Protein AF-A0A9E2BAF3-F1 (afdb_monomer)

Nearest PDB structures (foldseek):
  9co0-assembly1_D  TM=9.001E-01  e=4.709E-01  Escherichia coli
  8bwc-assembly1_D  TM=8.912E-01  e=4.984E-01  Escherichia coli
  3q5m-assembly1_A  TM=9.004E-01  e=7.003E-01  Escherichia coli K-12
  7tt5-assembly1_D  TM=7.497E-01  e=3.973E-01  Escherichia coli
  2yhc-assembly1_A  TM=8.557E-01  e=2.056E+00  Escherichia coli BL21(DE3)

Mean predicted aligned error: 6.13 Å

Radius of gyration: 27.85 Å; Cα contacts (8 Å, |Δi|>4): 69; chains: 1; bounding box: 68×22×67 Å

pLDDT: mean 93.64, std 7.19, range [54.22, 98.56]

Secondary structure (DSSP, 8-state):
---HHHHHHHHHHHHHHHHHHHHHHHHHHHHHHHHHHHHHHHHHHHHHHHHHHHHHHHHHHHTT-HHHHHHHHHHHHHH-TTSHHHHHHHHHHHHHHHHHT--STT-

Foldseek 3Di:
DDDPVNVVVVVVVVCVVCVVVVVVVVCCVCVVVVVVVVVVVVLVVLQVVLVVLLVQLVVCVVVVNLVSLVVSLVCCCPVNVVYPSNVVSLQVNLVSCVVVVNNVSND

Solvent-accessible surface area (backbone atoms only — not comparable to full-atom values): 5704 Å² total; per-residue (Å²): 132,87,51,74,70,58,56,53,52,52,52,52,51,51,45,72,74,41,44,69,60,51,54,50,49,48,52,50,52,53,50,50,54,50,51,51,53,50,52,52,48,52,54,52,50,48,43,53,54,33,50,52,41,46,50,54,22,55,53,23,57,76,70,68,37,59,71,53,27,50,52,33,27,49,47,22,51,72,78,27,55,93,33,74,47,15,60,53,30,47,51,52,50,20,52,48,26,51,72,73,67,38,64,80,81,34,114

Structure (mmCIF, N/CA/C/O backbone):
data_AF-A0A9E2BAF3-F1
#
_entry.id   AF-A0A9E2BAF3-F1
#
loop_
_atom_site.group_PDB
_atom_site.id
_ato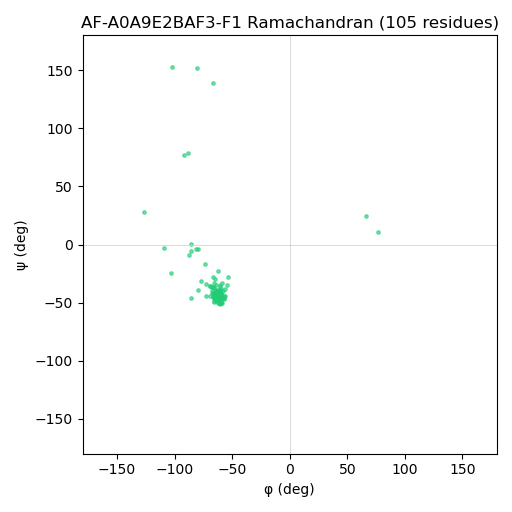m_site.type_symbol
_atom_site.label_atom_id
_atom_site.label_alt_id
_atom_site.label_comp_id
_atom_site.label_asym_id
_atom_site.label_entity_id
_atom_site.label_seq_id
_atom_site.pdbx_PDB_ins_code
_atom_site.Cartn_x
_atom_site.Cartn_y
_atom_site.Cartn_z
_atom_site.occupancy
_atom_site.B_iso_or_equiv
_atom_site.auth_seq_id
_atom_site.auth_comp_id
_atom_site.auth_asym_id
_atom_site.auth_atom_id
_atom_site.pdbx_PDB_model_num
ATOM 1 N N . MET A 1 1 ? 47.750 3.247 -35.646 1.00 54.22 1 MET A N 1
ATOM 2 C CA . MET A 1 1 ? 46.819 4.305 -35.207 1.00 54.22 1 MET A CA 1
ATOM 3 C C . MET A 1 1 ? 45.580 4.127 -36.056 1.00 54.22 1 MET A C 1
ATOM 5 O O . MET A 1 1 ? 45.701 4.270 -37.264 1.00 54.22 1 MET A O 1
ATOM 9 N N . GLU A 1 2 ? 44.467 3.682 -35.475 1.00 61.84 2 GLU A N 1
ATOM 10 C CA . GLU A 1 2 ? 43.203 3.621 -36.224 1.00 61.84 2 GLU A CA 1
ATOM 11 C C . GLU A 1 2 ? 42.755 5.049 -36.538 1.00 61.84 2 GLU A C 1
ATOM 13 O O . GLU A 1 2 ? 42.920 5.940 -35.701 1.00 61.84 2 GLU A O 1
ATOM 18 N N . THR A 1 3 ? 42.258 5.285 -37.750 1.00 77.62 3 THR A N 1
ATOM 19 C CA . THR A 1 3 ? 41.786 6.619 -38.148 1.00 77.62 3 THR A CA 1
ATOM 20 C C . THR A 1 3 ? 40.375 6.863 -37.608 1.00 77.62 3 THR A C 1
ATOM 22 O O . THR A 1 3 ? 39.604 5.919 -37.437 1.00 77.62 3 THR A O 1
ATOM 25 N N . GLU A 1 4 ? 40.002 8.120 -37.355 1.00 78.31 4 GLU A N 1
ATOM 26 C CA . GLU A 1 4 ? 38.659 8.474 -36.855 1.00 78.31 4 GLU A CA 1
ATOM 27 C C . GLU A 1 4 ? 37.535 7.923 -37.753 1.00 78.31 4 GLU A C 1
ATOM 29 O O . GLU A 1 4 ? 36.501 7.469 -37.264 1.00 78.31 4 GLU A O 1
ATOM 34 N N . ALA A 1 5 ? 37.762 7.880 -39.070 1.00 78.00 5 ALA A N 1
ATOM 35 C CA . ALA A 1 5 ? 36.823 7.312 -40.036 1.00 78.00 5 ALA A CA 1
ATOM 36 C C . ALA A 1 5 ? 36.574 5.808 -39.811 1.00 78.00 5 ALA A C 1
ATOM 38 O O . ALA A 1 5 ? 35.442 5.336 -39.909 1.00 78.00 5 ALA A O 1
ATOM 39 N N . GLU A 1 6 ? 37.621 5.063 -39.459 1.00 79.12 6 GLU A N 1
ATOM 40 C CA . GLU A 1 6 ? 37.572 3.616 -39.240 1.00 79.12 6 GLU A CA 1
ATOM 41 C C . GLU A 1 6 ? 36.843 3.263 -37.934 1.00 79.12 6 GLU A C 1
ATOM 43 O O . GLU A 1 6 ? 36.099 2.283 -37.867 1.00 79.12 6 GLU A O 1
ATOM 48 N N . GLN A 1 7 ? 36.978 4.104 -36.905 1.00 83.69 7 GLN A N 1
ATOM 49 C CA . GLN A 1 7 ? 36.237 3.958 -35.648 1.00 83.69 7 GLN A CA 1
ATOM 50 C C . GLN A 1 7 ? 34.731 4.206 -35.831 1.00 83.69 7 GLN A C 1
ATOM 52 O O . GLN A 1 7 ? 33.911 3.475 -35.270 1.00 83.69 7 GLN A O 1
ATOM 57 N N . VAL A 1 8 ? 34.354 5.193 -36.651 1.00 87.25 8 VAL A N 1
ATOM 58 C CA . VAL A 1 8 ? 32.944 5.497 -36.957 1.00 87.25 8 VAL A CA 1
ATOM 59 C C . VAL A 1 8 ? 32.280 4.364 -37.744 1.00 87.25 8 VAL A C 1
ATOM 61 O O . VAL A 1 8 ? 31.143 3.995 -37.448 1.00 87.25 8 VAL A O 1
ATOM 64 N N . GLU A 1 9 ? 32.977 3.786 -38.723 1.00 88.25 9 GLU A N 1
ATOM 65 C CA . GLU A 1 9 ? 32.504 2.624 -39.491 1.00 88.25 9 GLU A CA 1
ATOM 66 C C . GLU A 1 9 ? 32.242 1.414 -38.582 1.00 88.25 9 GLU A C 1
ATOM 68 O O . GLU A 1 9 ? 31.164 0.814 -38.637 1.00 88.25 9 GLU A O 1
ATOM 73 N N . LYS A 1 10 ? 33.178 1.102 -37.676 1.00 88.44 10 LYS A N 1
ATOM 74 C CA . LYS A 1 10 ? 33.023 0.010 -36.702 1.00 88.44 10 LYS A CA 1
ATOM 75 C C . LYS A 1 10 ? 31.850 0.239 -35.754 1.00 88.44 10 LYS A C 1
ATOM 77 O O . LYS A 1 10 ? 31.082 -0.688 -35.501 1.00 88.44 10 LYS A O 1
ATOM 82 N N . LEU A 1 11 ? 31.669 1.468 -35.268 1.00 86.38 11 LEU A N 1
ATOM 83 C CA . LEU A 1 11 ? 30.538 1.816 -34.407 1.00 86.38 11 LEU A CA 1
ATOM 84 C C . LEU A 1 11 ? 29.200 1.645 -35.141 1.00 86.38 11 LEU A C 1
ATOM 86 O O . LEU A 1 11 ? 28.263 1.065 -34.592 1.00 86.38 11 LEU A O 1
ATOM 90 N N . LYS A 1 12 ? 29.113 2.094 -36.399 1.00 87.69 12 LYS A N 1
ATOM 91 C CA . LYS A 1 12 ? 27.916 1.901 -37.232 1.00 87.69 12 LYS A CA 1
ATOM 92 C C . LYS A 1 12 ? 27.612 0.424 -37.466 1.00 87.69 12 LYS A C 1
ATOM 94 O O . LYS A 1 12 ? 26.450 0.031 -37.375 1.00 87.69 12 LYS A O 1
ATOM 99 N N . ALA A 1 13 ? 28.630 -0.385 -37.754 1.00 92.12 13 ALA A N 1
ATOM 100 C CA . ALA A 1 13 ? 28.468 -1.824 -37.929 1.00 92.12 13 ALA A CA 1
ATOM 101 C C . ALA A 1 13 ? 27.959 -2.489 -36.640 1.00 92.12 13 ALA A C 1
ATOM 103 O O . ALA A 1 13 ? 26.978 -3.229 -36.687 1.00 92.12 13 ALA A O 1
ATOM 104 N N . TRP A 1 14 ? 28.535 -2.133 -35.488 1.00 91.25 14 TRP A N 1
ATOM 105 C CA . TRP A 1 14 ? 28.112 -2.649 -34.186 1.00 91.25 14 TRP A CA 1
ATOM 106 C C . TRP A 1 14 ? 26.652 -2.305 -33.863 1.00 91.25 14 TRP A C 1
ATOM 108 O O . TRP A 1 14 ? 25.899 -3.180 -33.435 1.00 91.25 14 TRP A O 1
ATOM 118 N N . PHE A 1 15 ? 26.213 -1.068 -34.125 1.00 90.75 15 PHE A N 1
ATOM 119 C CA . PHE A 1 15 ? 24.811 -0.669 -33.951 1.00 90.75 15 PHE A CA 1
ATOM 120 C C . PHE A 1 15 ? 23.870 -1.354 -34.944 1.00 90.75 15 PHE A C 1
ATOM 122 O O . PHE A 1 15 ? 22.746 -1.694 -34.583 1.00 90.7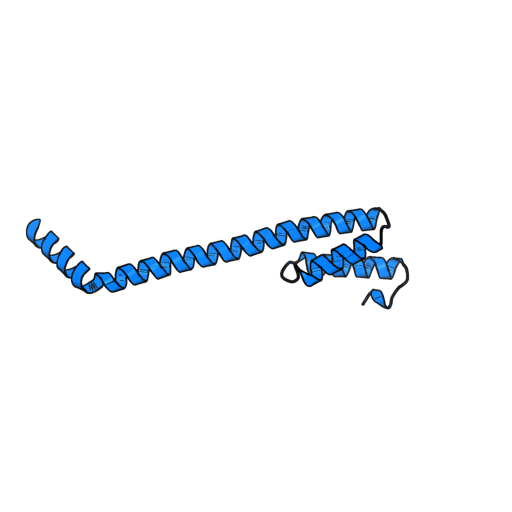5 15 PHE A O 1
ATOM 129 N N . LYS A 1 16 ? 24.303 -1.576 -36.188 1.00 91.06 16 LYS A N 1
ATOM 130 C CA . LYS A 1 16 ? 23.511 -2.317 -37.177 1.00 91.06 16 LYS A CA 1
ATOM 131 C C . LYS A 1 16 ? 23.304 -3.774 -36.754 1.00 91.06 16 LYS A C 1
ATOM 133 O O . LYS A 1 16 ? 22.241 -4.329 -37.011 1.00 91.06 16 LYS A O 1
ATOM 138 N N . GLU A 1 17 ? 24.297 -4.368 -36.102 1.00 93.25 17 GLU A N 1
ATOM 139 C CA . GLU A 1 17 ? 24.255 -5.746 -35.610 1.00 93.25 17 GLU A CA 1
ATOM 140 C C . GLU A 1 17 ? 23.481 -5.879 -34.285 1.00 93.25 17 GLU A C 1
ATOM 142 O O . GLU A 1 17 ? 22.703 -6.815 -34.120 1.00 93.25 17 GLU A O 1
ATOM 147 N N . ASN A 1 18 ? 23.629 -4.919 -33.362 1.00 93.88 18 ASN A N 1
ATOM 148 C CA . ASN A 1 18 ? 23.107 -5.012 -31.988 1.00 93.88 18 ASN A CA 1
ATOM 149 C C . ASN A 1 18 ? 21.922 -4.084 -31.686 1.00 93.88 18 ASN A C 1
ATOM 151 O O . ASN A 1 18 ? 21.378 -4.124 -30.582 1.00 93.88 18 ASN A O 1
ATOM 155 N N . GLY A 1 19 ? 21.499 -3.243 -32.632 1.00 92.31 19 GLY A N 1
ATOM 156 C CA . GLY A 1 19 ? 20.493 -2.202 -32.405 1.00 92.31 19 GLY A CA 1
ATOM 157 C C . GLY A 1 19 ? 19.175 -2.738 -31.848 1.00 92.31 19 GLY A C 1
ATOM 158 O O . GLY A 1 19 ? 18.607 -2.135 -30.941 1.00 92.31 19 GLY A O 1
ATOM 159 N N . ALA A 1 20 ? 18.735 -3.912 -32.310 1.00 93.81 20 ALA A N 1
ATOM 160 C CA . ALA A 1 20 ? 17.546 -4.576 -31.777 1.00 93.81 20 ALA A CA 1
ATOM 161 C C . ALA A 1 20 ? 17.706 -4.950 -30.291 1.00 93.81 20 ALA A C 1
ATOM 163 O O . ALA A 1 20 ? 16.813 -4.680 -29.491 1.00 93.81 20 ALA A O 1
ATOM 164 N N . SER A 1 21 ? 18.859 -5.502 -29.904 1.00 94.69 21 SER A N 1
ATOM 165 C CA . SER A 1 21 ? 19.169 -5.879 -28.518 1.00 94.69 21 SER A CA 1
ATOM 166 C C . SER A 1 21 ? 19.286 -4.664 -27.597 1.00 94.69 21 SER A C 1
ATOM 168 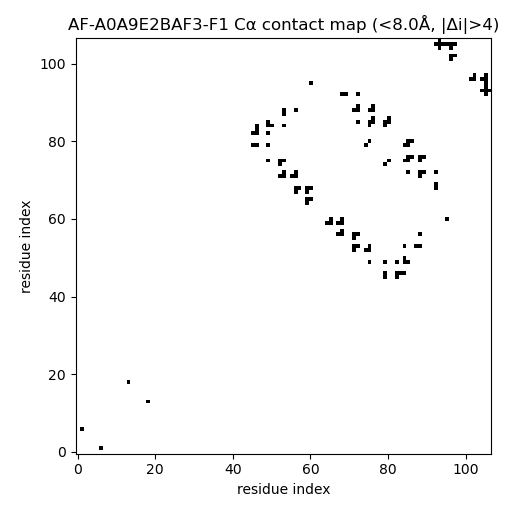O O . SER A 1 21 ? 18.848 -4.719 -26.452 1.00 94.69 21 SER A O 1
ATOM 170 N N . ILE A 1 22 ? 19.829 -3.548 -28.094 1.00 94.25 22 ILE A N 1
ATOM 171 C CA . ILE A 1 22 ? 19.912 -2.285 -27.344 1.00 94.25 22 ILE A CA 1
ATOM 172 C C . ILE A 1 22 ? 18.512 -1.736 -27.080 1.00 94.25 22 ILE A C 1
ATOM 174 O O . ILE A 1 22 ? 18.188 -1.409 -25.941 1.00 94.25 22 ILE A O 1
ATOM 178 N N . VAL A 1 23 ? 17.669 -1.666 -28.115 1.00 95.50 23 VAL A N 1
ATOM 179 C CA . VAL A 1 23 ? 16.282 -1.201 -27.975 1.00 95.50 23 VAL A CA 1
ATOM 180 C C . VAL A 1 23 ? 15.523 -2.094 -27.000 1.00 95.50 23 VAL A C 1
ATOM 182 O O . VAL A 1 23 ? 14.868 -1.585 -26.094 1.00 95.50 23 VAL A O 1
ATOM 185 N N . LEU A 1 24 ? 15.661 -3.414 -27.129 1.00 96.50 24 LEU A N 1
ATOM 186 C CA . LEU A 1 24 ? 15.046 -4.365 -26.210 1.00 96.50 24 LEU A CA 1
ATOM 187 C C . LEU A 1 24 ? 15.520 -4.145 -24.765 1.00 96.50 24 LEU A C 1
ATOM 189 O O . LEU A 1 24 ? 14.697 -4.086 -23.855 1.00 96.50 24 LEU A O 1
ATOM 193 N N . GLY A 1 25 ? 16.826 -3.966 -24.557 1.00 97.12 25 GLY A N 1
ATOM 194 C CA . GLY A 1 25 ? 17.399 -3.683 -23.242 1.00 97.12 25 GLY A CA 1
ATOM 195 C C . GLY A 1 25 ? 16.871 -2.385 -22.631 1.00 97.12 25 GLY A C 1
ATOM 196 O O . GLY A 1 25 ? 16.538 -2.360 -21.449 1.00 97.12 25 GLY A O 1
ATOM 197 N N . ILE A 1 26 ? 16.719 -1.328 -23.435 1.00 97.00 26 ILE A N 1
ATOM 198 C CA . ILE A 1 26 ? 16.136 -0.056 -22.986 1.00 97.00 26 ILE A CA 1
ATOM 199 C C . ILE A 1 26 ? 14.669 -0.244 -22.597 1.00 97.00 26 ILE A C 1
ATOM 201 O O . ILE A 1 26 ? 14.266 0.216 -21.533 1.00 97.00 26 ILE A O 1
ATO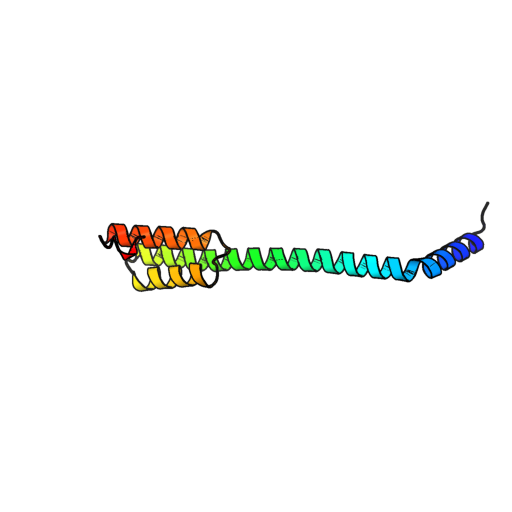M 205 N N . VAL A 1 27 ? 13.874 -0.933 -23.419 1.00 98.12 27 VAL A N 1
ATOM 206 C CA . VAL A 1 27 ? 12.450 -1.168 -23.136 1.00 98.12 27 VAL A CA 1
ATOM 207 C C . VAL A 1 27 ? 12.275 -1.961 -21.843 1.00 98.12 27 VAL A C 1
ATOM 209 O O . VAL A 1 27 ? 11.465 -1.576 -21.003 1.00 98.12 27 VAL A O 1
ATOM 212 N N . ILE A 1 28 ? 13.062 -3.021 -21.646 1.00 98.25 28 ILE A N 1
ATOM 213 C CA . ILE A 1 28 ? 13.035 -3.811 -20.409 1.00 98.25 28 ILE A CA 1
ATOM 214 C C . ILE A 1 28 ? 13.513 -2.970 -19.222 1.00 98.25 28 ILE A C 1
ATOM 216 O O . ILE A 1 28 ? 12.886 -3.007 -18.169 1.00 98.25 28 ILE A O 1
ATOM 220 N N . GLY A 1 29 ? 14.584 -2.188 -19.382 1.00 98.12 29 GLY A N 1
ATOM 221 C CA . GLY A 1 29 ? 15.114 -1.336 -18.319 1.00 98.12 29 GLY A CA 1
ATOM 222 C C . GLY A 1 29 ? 14.107 -0.281 -17.861 1.00 98.12 29 GLY A C 1
ATOM 223 O O . GLY A 1 29 ? 13.809 -0.179 -16.673 1.00 98.12 29 GLY A O 1
ATOM 224 N N . VAL A 1 30 ? 13.529 0.466 -18.804 1.00 98.12 30 VAL A N 1
ATOM 225 C CA . VAL A 1 30 ? 12.519 1.495 -18.515 1.00 98.12 30 VAL A CA 1
ATOM 226 C C . VAL A 1 30 ? 11.236 0.862 -17.982 1.00 98.12 30 VAL A C 1
ATOM 228 O O . VAL A 1 30 ? 10.699 1.335 -16.983 1.00 98.12 30 VAL A O 1
ATOM 231 N N . GLY A 1 31 ? 10.763 -0.219 -18.605 1.00 98.12 31 GLY A N 1
ATOM 232 C CA . GLY A 1 31 ? 9.554 -0.922 -18.181 1.00 98.12 31 GLY A CA 1
ATOM 233 C C . GLY A 1 31 ? 9.687 -1.540 -16.790 1.00 98.12 31 GLY A C 1
ATOM 234 O O . GLY A 1 31 ? 8.775 -1.415 -15.980 1.00 98.12 31 GLY A O 1
ATOM 235 N N . GLY A 1 32 ? 10.835 -2.145 -16.482 1.00 98.38 32 GLY A N 1
ATOM 236 C CA . GLY A 1 32 ? 11.115 -2.744 -15.179 1.00 98.38 32 GLY A CA 1
ATOM 237 C C . GLY A 1 32 ? 11.184 -1.706 -14.061 1.00 98.38 32 GLY A C 1
ATOM 238 O O . GLY A 1 32 ? 10.513 -1.862 -13.045 1.00 98.38 32 GLY A O 1
ATOM 239 N N . ILE A 1 33 ? 11.933 -0.615 -14.264 1.00 98.12 33 ILE A N 1
ATOM 240 C CA . ILE A 1 33 ? 12.027 0.474 -13.277 1.00 98.12 33 ILE A CA 1
ATOM 241 C C . ILE A 1 33 ? 10.668 1.160 -13.104 1.00 98.12 33 ILE A C 1
ATOM 243 O O . ILE A 1 33 ? 10.233 1.387 -11.978 1.00 98.12 33 ILE A O 1
ATOM 247 N N . GLY A 1 34 ? 9.979 1.467 -14.207 1.00 98.31 34 GLY A N 1
ATOM 248 C CA . GLY A 1 34 ? 8.663 2.101 -14.175 1.00 98.31 34 GLY A CA 1
ATOM 249 C C . GLY A 1 34 ? 7.617 1.240 -13.469 1.00 98.31 34 GLY A C 1
ATOM 250 O O . 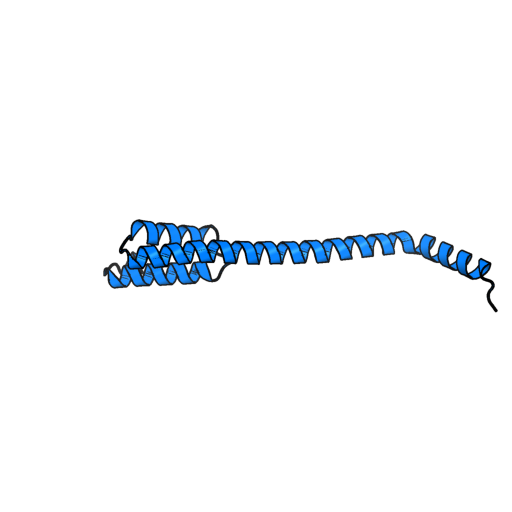GLY A 1 34 ? 6.905 1.739 -12.603 1.00 98.31 34 GLY A O 1
ATOM 251 N N . GLY A 1 35 ? 7.567 -0.056 -13.785 1.00 98.00 35 GLY A N 1
ATOM 252 C CA . GLY A 1 35 ? 6.660 -1.004 -13.143 1.00 98.00 35 GLY A CA 1
ATOM 253 C C . GLY A 1 35 ? 6.942 -1.177 -11.651 1.00 98.00 35 GLY A C 1
ATOM 254 O O . GLY A 1 35 ? 6.013 -1.146 -10.850 1.00 98.00 35 GLY A O 1
ATOM 255 N N . TYR A 1 36 ? 8.215 -1.290 -11.262 1.00 98.25 36 TYR A N 1
ATOM 256 C CA . TYR A 1 36 ? 8.605 -1.404 -9.855 1.00 98.25 36 TYR A CA 1
ATOM 257 C C . TYR A 1 36 ? 8.260 -0.144 -9.051 1.00 98.25 36 TYR A C 1
ATOM 259 O O . TYR A 1 36 ? 7.660 -0.238 -7.983 1.00 98.25 36 TYR A O 1
ATOM 267 N N . ASN A 1 37 ? 8.568 1.040 -9.590 1.00 98.12 37 ASN A N 1
ATOM 268 C CA . ASN A 1 37 ? 8.220 2.307 -8.947 1.00 98.12 37 ASN A CA 1
ATOM 269 C C . ASN A 1 37 ? 6.703 2.486 -8.823 1.00 98.12 37 ASN A C 1
ATOM 271 O O . ASN A 1 37 ? 6.231 2.964 -7.797 1.00 98.12 37 ASN A O 1
ATOM 275 N N . TYR A 1 38 ? 5.938 2.095 -9.848 1.00 98.12 38 TYR A N 1
ATOM 276 C CA . TYR A 1 38 ? 4.478 2.131 -9.793 1.00 98.12 38 TYR A CA 1
ATOM 277 C C . TYR A 1 38 ? 3.934 1.222 -8.687 1.00 98.12 38 TYR A C 1
ATOM 279 O O . TYR A 1 38 ? 3.077 1.646 -7.919 1.00 98.12 38 TYR A O 1
ATOM 287 N N . TRP A 1 39 ? 4.464 0.002 -8.568 1.00 97.50 39 TRP A N 1
ATOM 288 C CA . TRP A 1 39 ? 4.058 -0.930 -7.518 1.00 97.50 39 TRP A CA 1
ATOM 289 C C . TRP A 1 39 ? 4.339 -0.386 -6.109 1.00 97.50 39 TRP A C 1
ATOM 291 O O . TRP A 1 39 ? 3.440 -0.400 -5.271 1.00 97.50 39 TRP A O 1
ATOM 30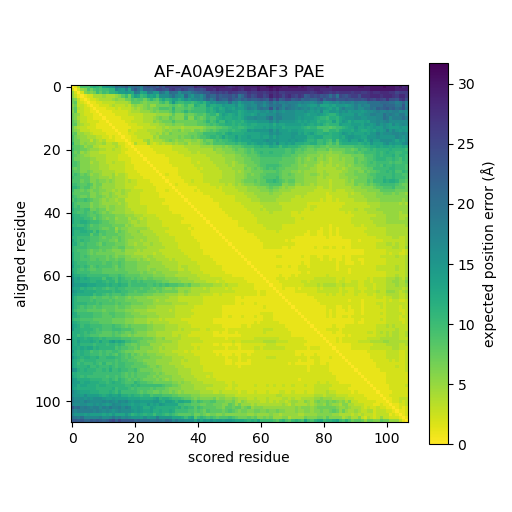1 N N . ILE A 1 40 ? 5.532 0.174 -5.867 1.00 96.94 40 ILE A N 1
ATOM 302 C CA . ILE A 1 40 ? 5.851 0.838 -4.589 1.00 96.94 40 ILE A CA 1
ATOM 303 C C . ILE A 1 40 ? 4.886 1.990 -4.319 1.00 96.94 40 ILE A C 1
ATOM 305 O O . ILE A 1 40 ? 4.362 2.102 -3.217 1.00 96.94 40 ILE A O 1
ATOM 309 N N . HIS A 1 41 ? 4.633 2.832 -5.321 1.00 98.06 41 HIS A N 1
ATOM 310 C CA . HIS A 1 41 ? 3.754 3.981 -5.156 1.00 98.06 41 HIS A CA 1
ATOM 311 C C . HIS A 1 41 ? 2.341 3.561 -4.738 1.00 98.06 41 HIS A C 1
ATOM 313 O O . HIS A 1 41 ? 1.796 4.129 -3.799 1.00 98.06 41 HIS A O 1
ATOM 319 N N . VAL A 1 42 ? 1.776 2.533 -5.381 1.00 97.12 42 VAL A N 1
ATOM 320 C CA . VAL A 1 42 ? 0.463 1.986 -5.004 1.00 97.12 42 VAL A CA 1
ATOM 321 C C . VAL A 1 42 ? 0.477 1.467 -3.564 1.00 97.12 42 VAL A C 1
ATOM 323 O O . VAL A 1 42 ? -0.434 1.778 -2.803 1.00 97.12 42 VAL A O 1
ATOM 326 N N . GLN A 1 43 ? 1.521 0.739 -3.158 1.00 96.50 43 GLN A N 1
ATOM 327 C CA . GLN A 1 43 ? 1.653 0.252 -1.782 1.00 96.50 43 GLN A CA 1
ATOM 328 C C . GLN A 1 43 ? 1.705 1.401 -0.760 1.00 96.50 43 GLN A C 1
ATOM 330 O O . GLN A 1 43 ? 1.039 1.338 0.274 1.00 96.50 43 GLN A O 1
ATOM 335 N N . GLU A 1 44 ? 2.478 2.451 -1.043 1.00 97.44 44 GLU A N 1
ATOM 336 C CA . GLU A 1 44 ? 2.601 3.631 -0.180 1.00 97.44 44 GLU A CA 1
ATOM 337 C C . GLU A 1 44 ? 1.286 4.413 -0.091 1.00 97.44 44 GLU A C 1
ATOM 339 O O . GLU A 1 44 ? 0.884 4.815 1.002 1.00 97.44 44 GLU A O 1
ATOM 344 N N . THR A 1 45 ? 0.592 4.604 -1.217 1.00 97.81 45 THR A N 1
ATOM 345 C CA . THR A 1 45 ? -0.718 5.262 -1.250 1.00 97.81 45 THR A CA 1
ATOM 346 C C . THR A 1 45 ? -1.752 4.468 -0.461 1.00 97.81 45 THR A C 1
ATOM 348 O O . THR A 1 45 ? -2.404 5.044 0.408 1.00 97.81 45 THR A O 1
ATOM 351 N N . ASN A 1 46 ? -1.840 3.153 -0.674 1.00 97.75 46 ASN A N 1
ATOM 352 C CA . ASN A 1 46 ? -2.760 2.290 0.065 1.00 97.75 46 ASN A CA 1
ATOM 353 C C . ASN A 1 46 ? -2.478 2.340 1.572 1.00 97.75 46 ASN A C 1
ATOM 355 O O . ASN A 1 46 ? -3.404 2.468 2.366 1.00 97.75 46 ASN A O 1
ATOM 359 N N . ALA A 1 47 ? -1.207 2.291 1.983 1.00 97.88 47 ALA A N 1
ATOM 360 C CA . ALA A 1 47 ? -0.838 2.406 3.393 1.00 97.88 47 ALA A CA 1
ATOM 361 C C . ALA A 1 47 ? -1.222 3.774 3.985 1.00 97.88 47 ALA A C 1
ATOM 363 O O . ALA A 1 47 ? -1.708 3.843 5.114 1.00 97.88 47 ALA A O 1
ATOM 364 N N . ALA A 1 48 ? -1.042 4.863 3.232 1.00 98.31 48 ALA A N 1
ATOM 365 C CA . ALA A 1 48 ? -1.425 6.201 3.670 1.00 98.31 48 ALA A CA 1
ATOM 366 C C . ALA A 1 48 ? -2.947 6.341 3.836 1.00 98.31 48 ALA A C 1
ATOM 368 O O . ALA A 1 48 ? -3.403 6.837 4.870 1.00 98.31 48 ALA A O 1
ATOM 369 N N . GLU A 1 49 ? -3.737 5.872 2.871 1.00 98.44 49 GLU A N 1
ATOM 370 C CA . GLU A 1 49 ? -5.201 5.907 2.944 1.00 98.44 49 GLU A CA 1
ATOM 371 C C . GLU A 1 49 ? -5.728 5.008 4.072 1.00 98.44 49 GLU A C 1
ATOM 373 O O . GLU A 1 49 ? -6.507 5.465 4.914 1.00 98.44 49 GLU A O 1
ATOM 378 N N . ALA A 1 50 ? -5.211 3.783 4.192 1.00 98.50 50 ALA A N 1
ATOM 379 C CA . ALA A 1 50 ? -5.536 2.876 5.289 1.00 98.50 50 ALA A CA 1
ATOM 380 C C . ALA A 1 50 ? -5.204 3.487 6.663 1.00 98.50 50 ALA A C 1
ATOM 382 O O . ALA A 1 50 ? -6.003 3.404 7.596 1.00 98.50 50 ALA A O 1
ATOM 383 N N . SER A 1 51 ? -4.074 4.189 6.796 1.00 98.56 51 SER A N 1
ATOM 384 C CA . SER A 1 51 ? -3.726 4.891 8.040 1.00 98.56 51 SER A CA 1
ATOM 385 C C . SER A 1 51 ? -4.756 5.963 8.423 1.00 98.56 51 SER A C 1
ATOM 387 O O . SER A 1 51 ? -5.042 6.160 9.609 1.00 98.56 51 SER A O 1
ATOM 389 N N . SER A 1 52 ? -5.353 6.634 7.432 1.00 98.56 52 SER A N 1
ATOM 390 C CA . SER A 1 52 ? -6.394 7.640 7.651 1.00 98.56 52 SER A CA 1
ATOM 391 C C . SER A 1 52 ? -7.688 6.998 8.147 1.00 98.56 52 SER A C 1
ATOM 393 O O . SER A 1 52 ? -8.270 7.479 9.121 1.00 98.56 52 SER A O 1
ATOM 395 N N . HIS A 1 53 ? -8.104 5.885 7.539 1.00 98.56 53 HIS A N 1
ATOM 396 C CA . HIS A 1 53 ? -9.254 5.101 7.998 1.00 98.56 53 HIS A CA 1
ATOM 397 C C . HIS A 1 53 ? -9.047 4.567 9.418 1.00 98.56 53 HIS A C 1
ATOM 399 O O . HIS A 1 53 ? -9.918 4.711 10.277 1.00 98.56 53 HIS A O 1
ATOM 405 N N . PHE A 1 54 ? -7.858 4.040 9.713 1.00 98.44 54 PHE A N 1
ATOM 406 C CA . PHE A 1 54 ? -7.516 3.589 11.058 1.00 98.44 54 PHE A CA 1
ATOM 407 C C . PHE A 1 54 ? -7.536 4.737 12.076 1.00 98.44 54 PHE A C 1
ATOM 409 O O . PHE A 1 54 ? -8.051 4.576 13.179 1.00 98.44 54 PHE A O 1
ATOM 416 N N . THR A 1 55 ? -7.046 5.924 11.711 1.00 98.38 55 THR A N 1
ATOM 417 C CA . THR A 1 55 ? -7.116 7.106 12.587 1.00 98.38 55 THR A CA 1
ATOM 418 C C . THR A 1 55 ? -8.567 7.469 12.911 1.00 98.38 55 THR A C 1
ATOM 420 O O . THR A 1 55 ? -8.910 7.613 14.084 1.00 98.38 55 THR A O 1
ATOM 423 N N . GLN A 1 56 ? -9.439 7.518 11.898 1.00 98.06 56 GLN A N 1
ATOM 424 C CA . GLN A 1 56 ? -10.877 7.763 12.082 1.00 98.06 56 GLN A CA 1
ATOM 425 C C . GLN A 1 56 ? -11.533 6.697 12.970 1.00 98.06 56 GLN A C 1
ATOM 427 O O . GLN A 1 56 ? -12.373 7.013 13.811 1.00 98.06 56 GLN A O 1
ATOM 432 N N . MET A 1 57 ? -11.121 5.436 12.830 1.00 97.81 57 MET A N 1
ATOM 433 C CA . MET A 1 57 ? -11.587 4.341 13.678 1.00 97.81 57 MET A CA 1
ATOM 434 C C . MET A 1 57 ? -11.209 4.547 15.153 1.00 97.81 57 MET A C 1
ATOM 436 O O . MET A 1 57 ? -12.053 4.375 16.031 1.00 97.81 57 MET A O 1
ATOM 440 N N . ILE A 1 58 ? -9.964 4.938 15.449 1.00 97.25 58 ILE A N 1
ATOM 441 C CA . ILE A 1 58 ? -9.508 5.204 16.825 1.00 97.25 58 ILE A CA 1
ATOM 442 C C . ILE A 1 58 ? -10.236 6.412 17.439 1.00 97.25 58 ILE A C 1
ATOM 444 O O . ILE A 1 58 ? -10.580 6.402 18.628 1.00 97.25 58 ILE A O 1
ATOM 448 N N . GLU A 1 59 ? -10.507 7.444 16.640 1.00 97.94 59 GLU A N 1
ATOM 449 C CA . GLU A 1 59 ? -11.323 8.586 17.062 1.00 97.94 59 GLU A CA 1
ATOM 450 C C . GLU A 1 59 ? -12.762 8.154 17.385 1.00 97.94 59 GLU A C 1
ATOM 452 O O . GLU A 1 59 ? -13.292 8.516 18.438 1.00 97.94 59 GLU A O 1
ATOM 457 N N . ALA A 1 60 ? -13.367 7.312 16.542 1.00 97.12 60 ALA A N 1
ATOM 458 C CA . ALA A 1 60 ? -14.702 6.762 16.767 1.00 97.12 60 ALA A CA 1
ATOM 459 C C . ALA A 1 60 ? -14.773 5.866 18.014 1.00 97.12 60 ALA A C 1
ATOM 461 O O . ALA A 1 60 ? -15.719 5.996 18.792 1.00 97.12 60 ALA A O 1
ATOM 462 N N . LEU A 1 61 ? -13.753 5.032 18.256 1.00 95.81 61 LEU A N 1
ATOM 463 C CA . LEU A 1 61 ? -13.618 4.238 19.486 1.00 95.81 61 LEU A CA 1
ATOM 464 C C . LEU A 1 61 ? -13.611 5.141 20.722 1.00 95.81 61 LEU A C 1
ATOM 466 O O . LEU A 1 61 ? -14.327 4.892 21.688 1.00 95.81 61 LEU A O 1
ATOM 470 N N . SER A 1 62 ? -12.836 6.226 20.676 1.00 94.75 62 SER A N 1
ATOM 471 C CA . SER A 1 62 ? -12.752 7.200 21.773 1.00 94.75 62 SER A CA 1
ATOM 472 C C . SER A 1 62 ? -14.079 7.929 22.013 1.00 94.75 62 SER A C 1
ATOM 474 O O . SER A 1 62 ? -14.376 8.322 23.140 1.00 94.75 62 SER A O 1
ATOM 476 N N . ALA A 1 63 ? -14.881 8.100 20.961 1.00 96.12 63 ALA A N 1
ATOM 477 C CA . ALA A 1 63 ? -16.208 8.702 21.014 1.00 96.12 63 ALA A CA 1
ATOM 478 C C . ALA A 1 63 ? -17.334 7.706 21.364 1.00 96.12 63 ALA A C 1
ATOM 480 O O . ALA A 1 63 ? -18.477 8.135 21.523 1.00 96.12 63 ALA A O 1
ATOM 481 N N . GLY A 1 64 ? -17.043 6.403 21.472 1.00 93.75 64 GLY A N 1
ATOM 482 C CA . GLY A 1 64 ? -18.051 5.354 21.675 1.00 93.75 64 GLY A CA 1
ATOM 483 C C . GLY A 1 64 ? -18.998 5.167 20.483 1.00 93.75 64 GLY A C 1
ATOM 484 O O . GLY A 1 64 ? -20.135 4.733 20.655 1.00 93.75 64 GLY A O 1
ATOM 485 N N . ASN A 1 65 ? -18.568 5.543 19.276 1.00 95.38 65 ASN A N 1
ATOM 486 C CA . ASN A 1 65 ? -19.365 5.426 18.058 1.00 95.38 65 ASN A CA 1
ATOM 487 C C . ASN A 1 65 ? -19.102 4.079 17.363 1.00 95.38 65 ASN A C 1
ATOM 489 O O . ASN A 1 65 ? -18.381 4.016 16.366 1.00 95.38 65 ASN A O 1
ATOM 493 N N . ASN A 1 66 ? -19.694 3.011 17.903 1.00 91.38 66 ASN A N 1
ATOM 494 C CA . ASN A 1 66 ? -19.469 1.634 17.450 1.00 91.38 66 ASN A CA 1
ATOM 495 C C . ASN A 1 66 ? -19.818 1.401 15.968 1.00 91.38 66 ASN A C 1
ATOM 497 O O . ASN A 1 66 ? -19.117 0.646 15.300 1.00 91.38 66 ASN A O 1
ATOM 501 N N . ASP A 1 67 ? -20.820 2.097 15.421 1.00 94.00 67 ASP A N 1
ATOM 502 C CA . ASP A 1 67 ? -21.191 1.981 14.002 1.00 94.00 67 ASP A CA 1
ATOM 503 C C . ASP A 1 67 ? -20.045 2.434 13.085 1.00 94.00 67 ASP A C 1
ATOM 505 O O . ASP A 1 67 ? -19.703 1.763 12.110 1.00 94.00 67 ASP A O 1
ATOM 509 N N . THR A 1 68 ? -19.406 3.563 13.410 1.00 95.94 68 THR A N 1
ATOM 510 C CA . THR A 1 68 ? -18.237 4.037 12.659 1.00 95.94 68 THR A CA 1
ATOM 511 C C . THR A 1 68 ? -17.025 3.137 12.887 1.00 95.94 68 THR A C 1
ATOM 513 O O . THR A 1 68 ? -16.272 2.907 11.947 1.00 95.94 68 THR A O 1
ATOM 516 N N . VAL A 1 69 ? -16.842 2.583 14.089 1.00 96.06 69 VAL A N 1
ATOM 517 C CA . VAL A 1 69 ? -15.757 1.625 14.359 1.00 96.06 69 VAL A CA 1
ATOM 518 C C . VAL A 1 69 ? -15.878 0.395 13.459 1.00 96.06 69 VAL A C 1
ATOM 520 O O . VAL A 1 69 ? -14.907 0.054 12.783 1.00 96.06 69 VAL A O 1
ATOM 523 N N . GLN A 1 70 ? -17.065 -0.215 13.394 1.00 95.25 70 GLN A N 1
ATOM 524 C CA . GLN A 1 70 ? -17.338 -1.353 12.515 1.00 95.25 70 GLN A CA 1
ATOM 525 C C . GLN A 1 70 ? -17.110 -0.979 11.049 1.00 95.25 70 GLN A C 1
ATOM 527 O O . GLN A 1 70 ? -16.365 -1.654 10.347 1.00 95.25 70 GLN A O 1
ATOM 532 N N . GLN A 1 71 ? -17.687 0.139 10.598 1.00 97.38 71 GLN A N 1
ATOM 533 C CA . GLN A 1 71 ? -17.562 0.581 9.210 1.00 97.38 71 GLN A CA 1
ATOM 534 C C . GLN A 1 71 ? -16.100 0.771 8.787 1.00 97.38 71 GLN A C 1
ATOM 536 O O . GLN A 1 71 ? -15.713 0.346 7.700 1.00 97.38 71 GLN A O 1
ATOM 541 N N . GLN A 1 72 ? -15.288 1.439 9.611 1.00 98.12 72 GLN A N 1
ATOM 542 C CA . GLN A 1 72 ? -13.884 1.669 9.273 1.00 98.12 72 GLN A CA 1
ATOM 543 C C . GLN A 1 72 ? -13.077 0.365 9.311 1.00 98.12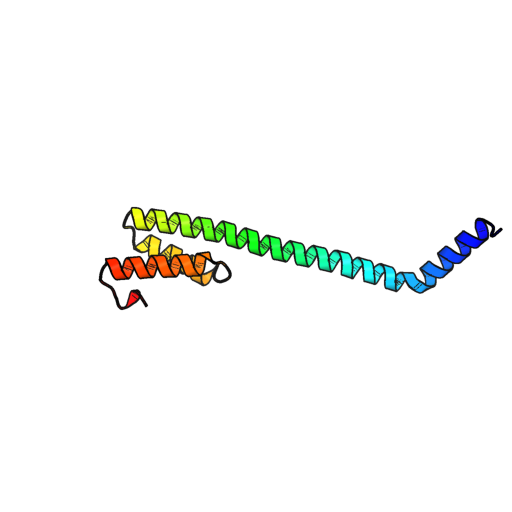 72 GLN A C 1
ATOM 545 O O . GLN A 1 72 ? -12.206 0.179 8.465 1.00 98.12 72 GLN A O 1
ATOM 550 N N . ALA A 1 73 ? -13.382 -0.554 10.231 1.00 96.62 73 ALA A N 1
ATOM 551 C CA . ALA A 1 73 ? -12.773 -1.882 10.249 1.00 96.62 73 ALA A CA 1
ATOM 552 C C . ALA A 1 73 ? -13.106 -2.689 8.982 1.00 96.62 73 ALA A C 1
ATOM 554 O O . ALA A 1 73 ? -12.208 -3.297 8.400 1.00 96.62 73 ALA A O 1
ATOM 555 N N . ASP A 1 74 ? -14.358 -2.641 8.519 1.00 96.56 74 ASP A N 1
ATOM 556 C CA . ASP A 1 74 ? -14.790 -3.319 7.295 1.00 96.56 74 ASP A CA 1
ATOM 557 C C . ASP A 1 74 ? -14.057 -2.768 6.066 1.00 96.56 74 ASP A C 1
ATOM 559 O O . ASP A 1 74 ? -13.531 -3.549 5.279 1.00 96.56 74 ASP A O 1
ATOM 563 N N . ILE A 1 75 ? -13.947 -1.437 5.940 1.00 98.12 75 ILE A N 1
ATOM 564 C CA . ILE A 1 75 ? -13.193 -0.785 4.851 1.00 98.12 75 ILE A CA 1
ATOM 565 C C . ILE A 1 75 ? -11.722 -1.212 4.877 1.00 98.12 75 ILE A C 1
ATOM 567 O O . ILE A 1 75 ? -11.143 -1.544 3.844 1.00 98.12 75 ILE A O 1
ATOM 571 N N . LEU A 1 76 ? -11.101 -1.224 6.059 1.00 98.25 76 LEU A N 1
ATOM 572 C CA . LEU A 1 76 ? -9.710 -1.646 6.209 1.00 98.25 76 LEU A CA 1
ATOM 573 C C . LEU A 1 76 ? -9.505 -3.103 5.769 1.00 98.25 76 LEU A C 1
ATOM 575 O O . LEU A 1 76 ? -8.505 -3.406 5.120 1.00 98.25 76 LEU A O 1
ATOM 579 N N . LEU A 1 77 ? -10.448 -3.992 6.084 1.00 96.62 77 LEU A N 1
ATOM 580 C CA . LEU A 1 77 ? -10.393 -5.406 5.709 1.00 96.62 77 LEU A CA 1
ATOM 581 C C . LEU A 1 77 ? -10.756 -5.670 4.243 1.00 96.62 77 LEU A C 1
ATOM 583 O O . LEU A 1 77 ? -10.234 -6.626 3.672 1.00 96.62 77 LEU A O 1
ATOM 587 N N . SER A 1 78 ? -11.638 -4.876 3.632 1.00 97.00 78 SER A N 1
ATOM 588 C CA . SER A 1 78 ? -12.064 -5.080 2.242 1.00 97.00 78 SER A CA 1
ATOM 589 C C . SER A 1 78 ? -11.126 -4.420 1.238 1.00 97.00 78 SER A C 1
ATOM 591 O O . SER A 1 78 ? -10.734 -5.052 0.257 1.00 97.00 78 SER A O 1
ATOM 593 N N . ASP A 1 79 ? -10.750 -3.168 1.495 1.00 97.62 79 ASP A N 1
ATOM 594 C CA . ASP A 1 79 ? -10.114 -2.302 0.499 1.00 97.62 79 ASP A CA 1
ATOM 595 C C . ASP A 1 79 ? -8.602 -2.194 0.732 1.00 97.62 79 ASP A C 1
ATOM 597 O O . ASP A 1 79 ? -7.838 -1.978 -0.208 1.00 97.62 79 ASP A O 1
ATOM 601 N N . TYR A 1 80 ? -8.154 -2.413 1.974 1.00 97.88 80 TYR A N 1
ATOM 602 C CA . TYR A 1 80 ? -6.756 -2.253 2.382 1.00 97.88 80 TYR A CA 1
ATOM 603 C C . TYR A 1 80 ? -6.176 -3.497 3.066 1.00 97.88 80 TYR A C 1
ATOM 605 O O . TYR A 1 80 ? -5.235 -3.387 3.857 1.00 97.88 80 TYR A O 1
ATOM 613 N N . ALA A 1 81 ? -6.693 -4.684 2.724 1.00 96.56 81 ALA A N 1
ATOM 614 C CA . ALA A 1 81 ? -6.292 -5.978 3.289 1.00 96.56 81 ALA A CA 1
ATOM 615 C C . ALA A 1 81 ? -4.780 -6.263 3.207 1.00 96.56 81 ALA A C 1
ATOM 617 O O . ALA A 1 81 ? -4.236 -7.000 4.025 1.00 96.56 81 ALA A O 1
ATOM 618 N N . GLU A 1 82 ? -4.100 -5.687 2.211 1.00 94.75 82 GLU A N 1
ATOM 619 C CA . GLU A 1 82 ? -2.654 -5.831 1.996 1.00 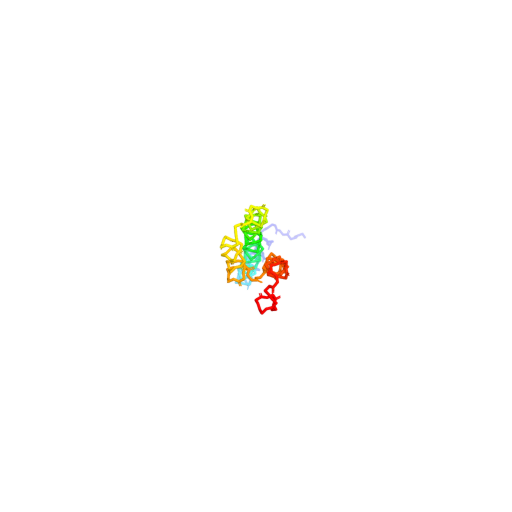94.75 82 GLU A CA 1
ATOM 620 C C . GLU A 1 82 ? -1.805 -4.936 2.916 1.00 94.75 82 GLU A C 1
ATOM 622 O O . GLU A 1 82 ? -0.579 -4.998 2.877 1.00 94.75 82 GLU A O 1
ATOM 627 N N . THR A 1 83 ? -2.435 -4.092 3.734 1.00 97.75 83 THR A N 1
ATOM 628 C CA . THR A 1 83 ? -1.757 -3.195 4.677 1.00 97.75 83 THR A CA 1
ATOM 629 C C . THR A 1 83 ? -1.821 -3.743 6.100 1.00 97.75 83 THR A C 1
ATOM 631 O O . THR A 1 83 ? -2.775 -4.415 6.496 1.00 97.75 83 THR A O 1
ATOM 634 N N . GLU A 1 84 ? -0.847 -3.387 6.935 1.00 96.25 84 GLU A N 1
ATOM 635 C CA . GLU A 1 84 ? -0.847 -3.747 8.356 1.00 96.25 84 GLU A CA 1
ATOM 636 C C . GLU A 1 84 ? -2.038 -3.137 9.120 1.00 96.25 84 GLU A C 1
ATOM 638 O O . GLU A 1 84 ? -2.457 -3.666 10.154 1.00 96.25 84 GLU A O 1
ATOM 643 N N . TYR A 1 85 ? -2.622 -2.054 8.595 1.00 98.00 85 TYR A N 1
ATOM 644 C CA . TYR A 1 85 ? -3.777 -1.383 9.186 1.00 98.00 85 TYR A CA 1
ATOM 645 C C . TYR A 1 85 ? -5.045 -2.241 9.163 1.00 98.00 85 TYR A C 1
ATOM 647 O O . TYR A 1 85 ? -5.859 -2.102 10.072 1.00 98.00 85 TYR A O 1
ATOM 655 N N . ALA A 1 86 ? -5.193 -3.162 8.204 1.00 97.31 86 ALA A N 1
ATOM 656 C CA . ALA A 1 86 ? -6.300 -4.119 8.177 1.00 97.31 86 ALA A CA 1
ATOM 657 C C . ALA A 1 86 ? -6.325 -4.991 9.438 1.00 97.31 86 ALA A C 1
ATOM 659 O O . ALA A 1 86 ? -7.327 -5.055 10.154 1.00 97.31 86 ALA A O 1
ATOM 660 N N . LEU A 1 87 ? -5.177 -5.585 9.769 1.00 95.75 87 LEU A N 1
ATOM 661 C CA . LEU A 1 87 ? -5.025 -6.404 10.969 1.00 95.75 87 LEU A CA 1
ATOM 662 C C . LEU A 1 87 ? -5.177 -5.568 12.247 1.00 95.75 87 LEU A C 1
ATOM 664 O O . LEU A 1 87 ? -5.826 -5.999 13.201 1.00 95.75 87 LEU A O 1
ATOM 668 N N . MET A 1 88 ? -4.593 -4.367 12.279 1.00 97.12 88 MET A N 1
ATOM 669 C CA . MET A 1 88 ? -4.718 -3.466 13.429 1.00 97.12 88 MET A CA 1
ATOM 670 C C . MET A 1 88 ? -6.169 -3.038 13.668 1.00 97.12 88 MET A C 1
ATOM 672 O O . MET A 1 88 ? -6.605 -3.011 14.820 1.00 97.12 88 MET A O 1
ATOM 676 N N . GLY A 1 89 ? -6.913 -2.734 12.603 1.00 96.94 89 GLY A N 1
ATOM 677 C CA . GLY A 1 89 ? -8.338 -2.422 12.655 1.00 96.94 89 GLY A CA 1
ATOM 678 C C . GLY A 1 89 ? -9.137 -3.595 13.210 1.00 96.94 89 GLY A C 1
ATOM 679 O O . GLY A 1 89 ? -9.833 -3.439 14.209 1.00 96.94 89 GLY A O 1
ATOM 680 N N . GLN A 1 90 ? -8.950 -4.797 12.662 1.00 95.31 90 GLN A N 1
ATOM 681 C CA . GLN A 1 90 ? -9.631 -5.997 13.156 1.00 95.31 90 GLN A CA 1
ATOM 682 C C . GLN A 1 90 ? -9.359 -6.256 14.646 1.00 95.31 90 GLN A C 1
ATOM 684 O O . GLN A 1 90 ? -10.286 -6.507 15.414 1.00 95.31 90 GLN A O 1
ATOM 689 N N . LEU A 1 91 ? -8.104 -6.136 15.086 1.00 95.12 91 LEU A N 1
ATOM 690 C CA . LEU A 1 91 ? -7.732 -6.289 16.497 1.00 95.12 91 LEU A CA 1
ATOM 691 C C . LEU A 1 91 ? -8.367 -5.215 17.390 1.00 95.12 91 LEU A C 1
ATOM 693 O O . LEU A 1 91 ? -8.774 -5.508 18.517 1.00 95.12 91 LEU A O 1
ATOM 697 N N . ALA A 1 92 ? -8.440 -3.971 16.915 1.00 94.38 92 ALA A N 1
ATOM 698 C CA . ALA A 1 92 ? -9.070 -2.878 17.646 1.00 94.38 92 ALA A CA 1
ATOM 699 C C . ALA A 1 92 ? -10.588 -3.084 17.774 1.00 94.38 92 ALA A C 1
ATOM 701 O O . ALA A 1 92 ? -11.130 -2.891 18.864 1.00 94.38 92 ALA A O 1
ATOM 702 N N . LEU A 1 93 ? -11.249 -3.535 16.704 1.00 95.25 93 LEU A N 1
ATOM 703 C CA . LEU A 1 93 ? -12.669 -3.890 16.701 1.00 95.25 93 LEU A CA 1
ATOM 704 C C . LEU A 1 93 ? -12.947 -5.055 17.660 1.00 95.25 93 LEU A C 1
ATOM 706 O O . LEU A 1 93 ? -13.783 -4.932 18.552 1.00 95.25 93 LEU A O 1
ATOM 710 N N . ALA A 1 94 ? -12.181 -6.143 17.554 1.00 94.81 94 ALA A N 1
ATOM 711 C CA . ALA A 1 94 ? -12.292 -7.297 18.444 1.00 94.81 94 ALA A CA 1
ATOM 712 C C . ALA A 1 94 ? -12.135 -6.895 19.918 1.00 94.81 94 ALA A C 1
ATOM 714 O O . ALA A 1 94 ? -12.928 -7.287 20.774 1.00 94.81 94 ALA A O 1
ATOM 715 N N . LYS A 1 95 ? -11.148 -6.044 20.230 1.00 91.94 95 LYS A N 1
ATOM 716 C CA . LYS A 1 95 ? -10.966 -5.502 21.582 1.00 91.94 95 LYS A CA 1
ATOM 717 C C . LYS A 1 95 ? -12.181 -4.694 22.055 1.00 91.94 95 LYS A C 1
ATOM 719 O O . LYS A 1 95 ? -12.501 -4.762 23.242 1.00 91.94 95 LYS A O 1
ATOM 724 N N . SER A 1 96 ? -12.833 -3.946 21.164 1.00 92.31 96 SER A N 1
ATOM 725 C CA . SER A 1 96 ? -14.070 -3.217 21.469 1.00 92.31 96 SER A CA 1
ATOM 726 C C . SER A 1 96 ? -15.201 -4.178 21.831 1.00 92.31 96 SER A C 1
ATOM 728 O O . SER A 1 96 ? -15.794 -4.038 22.895 1.00 92.31 96 SER A O 1
ATOM 730 N N . HIS A 1 97 ? -15.426 -5.216 21.023 1.00 93.00 97 HIS A N 1
ATOM 731 C CA . HIS A 1 97 ? -16.441 -6.235 21.301 1.00 93.00 97 HIS A CA 1
ATOM 732 C C . HIS A 1 97 ? -16.196 -6.960 22.631 1.00 93.00 97 HIS A C 1
ATOM 734 O O . HIS A 1 97 ? -17.120 -7.127 23.426 1.00 93.00 97 HIS A O 1
ATOM 740 N N . VAL A 1 98 ? -14.939 -7.298 22.948 1.00 93.62 98 VAL A N 1
ATOM 741 C CA . VAL A 1 98 ? -14.579 -7.853 24.267 1.00 93.62 98 VAL A CA 1
ATOM 742 C C . VAL A 1 98 ? -14.935 -6.891 25.402 1.00 93.62 98 VAL A C 1
ATOM 744 O O . VAL A 1 98 ? -15.423 -7.337 26.441 1.00 93.62 98 VAL A O 1
ATOM 747 N N . ALA A 1 99 ? -14.686 -5.589 25.235 1.00 89.56 99 ALA A N 1
ATOM 748 C CA . ALA A 1 99 ? -15.018 -4.584 26.245 1.00 89.56 99 ALA A CA 1
ATOM 749 C C . ALA A 1 99 ? -16.536 -4.444 26.451 1.00 89.56 99 ALA A C 1
ATOM 751 O O . ALA A 1 99 ? -16.975 -4.249 27.586 1.00 89.56 99 ALA A O 1
ATOM 752 N N . ASP A 1 100 ? -17.315 -4.629 25.386 1.00 90.38 100 ASP A N 1
ATOM 753 C CA . ASP A 1 100 ? -18.781 -4.609 25.404 1.00 90.38 100 ASP A CA 1
ATOM 754 C C . ASP A 1 100 ? -19.400 -5.946 25.870 1.00 90.38 100 ASP A C 1
ATOM 756 O O . ASP A 1 100 ? -20.614 -6.051 26.049 1.00 90.38 100 ASP A O 1
ATOM 760 N N . GLY A 1 101 ? -18.577 -6.972 26.122 1.00 92.31 101 GLY A N 1
ATOM 761 C CA . GLY A 1 101 ? -19.019 -8.313 26.522 1.00 92.31 101 GLY A CA 1
ATOM 762 C C . GLY A 1 101 ? -19.583 -9.157 25.373 1.00 92.31 101 GLY A C 1
ATOM 763 O O . GLY A 1 101 ? -20.154 -10.222 25.616 1.00 92.31 101 GLY A O 1
ATOM 764 N N . ASP A 1 102 ? -19.411 -8.701 24.135 1.00 92.56 102 ASP A N 1
ATOM 765 C CA . ASP A 1 102 ? -19.818 -9.381 22.912 1.00 92.56 102 ASP A CA 1
ATOM 766 C C . ASP A 1 102 ? -18.699 -10.310 22.420 1.00 92.56 102 ASP A C 1
ATOM 768 O O . ASP A 1 102 ? -17.908 -9.988 21.539 1.00 92.56 102 ASP A O 1
ATOM 772 N N . PHE A 1 103 ? -18.583 -11.483 23.037 1.00 89.44 103 PHE A N 1
ATOM 773 C CA . PHE A 1 103 ? -17.520 -12.432 22.689 1.00 89.44 103 PHE A CA 1
ATOM 774 C C . PHE A 1 103 ? -17.735 -13.137 21.345 1.00 89.44 103 PHE A C 1
ATOM 776 O O . PHE A 1 103 ? -16.789 -13.724 20.827 1.00 89.44 103 PHE A O 1
ATOM 783 N N . GLU A 1 104 ? -18.954 -13.116 20.802 1.00 90.75 104 GLU A N 1
ATOM 784 C CA . GLU A 1 104 ? -19.270 -13.756 19.523 1.00 90.75 104 GLU A CA 1
ATOM 785 C C . GLU A 1 104 ? -18.667 -12.962 18.363 1.00 90.75 104 GLU A C 1
ATOM 787 O O . GLU A 1 104 ? -18.011 -13.548 17.506 1.00 90.75 104 GLU A O 1
ATOM 792 N N . ASN A 1 105 ? -18.799 -11.633 18.393 1.00 86.75 105 ASN A N 1
ATOM 793 C CA . ASN A 1 105 ? -18.248 -10.748 17.363 1.00 86.75 105 ASN A CA 1
ATOM 794 C C . ASN A 1 105 ? -16.776 -10.352 17.606 1.00 86.75 105 ASN A C 1
ATOM 796 O O . ASN A 1 105 ? -16.186 -9.617 16.819 1.00 86.75 105 ASN A O 1
ATOM 800 N N . ALA A 1 106 ? -16.158 -10.834 18.690 1.00 83.00 106 ALA A N 1
ATOM 801 C CA . ALA A 1 106 ? -14.758 -10.564 19.023 1.00 83.00 106 ALA A CA 1
ATOM 802 C C . ALA A 1 106 ? -13.737 -11.534 18.389 1.00 83.00 106 ALA A C 1
ATOM 804 O O . ALA A 1 106 ? -12.532 -11.315 18.545 1.00 83.00 106 ALA A O 1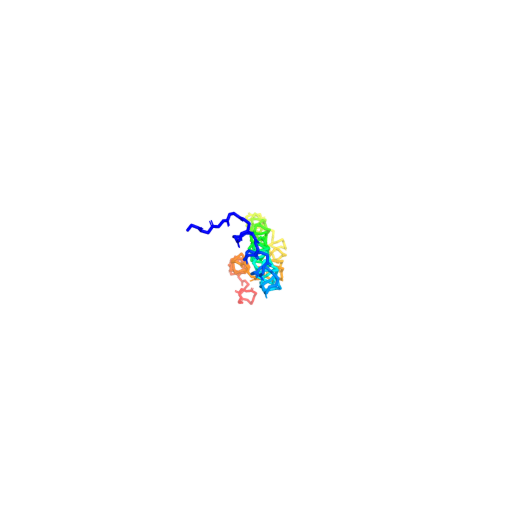
ATOM 805 N N . ALA A 1 107 ? -14.194 -12.623 17.763 1.00 70.75 107 ALA A N 1
ATOM 806 C CA . ALA A 1 107 ? -13.362 -13.696 17.205 1.00 70.75 107 ALA A CA 1
ATOM 807 C C . ALA A 1 107 ? -13.181 -13.557 15.687 1.00 70.75 107 ALA A C 1
ATOM 809 O O . ALA A 1 107 ? -12.055 -13.842 15.219 1.00 70.75 107 ALA A O 1
#

Sequence (107 aa):
METEAEQVEKLKAWFKENGASIVLGIVIGVGGIGGYNYWIHVQETNAAEASSHFTQMIEALSAGNNDTVQQQADILLSDYAETEYALMGQLALAKSHVADGDFENAA